Protein AF-A0A844T7N3-F1 (afdb_monomer_lite)

Secondary structure (DSSP, 8-state):
-PPP---S-----------HHHHHHHHHHHHHTTS-HHHHHHHHHHHHHHHTTSS---

Organism: NCBI:txid280333

Sequence (58 aa):
MGRPPSKNPKSLPVSVRLPPAVKEAAEKAAAADTRSLSSFIEKLLTDHLKKHKYLKPN

Structure (mmCIF, N/CA/C/O backbone):
data_AF-A0A844T7N3-F1
#
_entry.id   AF-A0A844T7N3-F1
#
loop_
_atom_site.group_PDB
_atom_site.id
_atom_site.type_symbol
_atom_site.label_atom_id
_atom_site.label_alt_id
_atom_site.label_comp_id
_atom_site.label_asym_id
_atom_site.label_entity_id
_atom_site.label_seq_id
_atom_site.pdbx_PDB_ins_code
_atom_site.Cartn_x
_atom_site.Cartn_y
_atom_site.Cartn_z
_atom_site.occupancy
_atom_site.B_iso_or_equiv
_atom_site.auth_seq_id
_atom_site.auth_comp_id
_atom_site.auth_asym_id
_atom_site.auth_atom_id
_atom_site.pdbx_PDB_model_num
ATOM 1 N N . MET A 1 1 ? 34.079 13.085 -1.543 1.00 57.50 1 MET A N 1
ATOM 2 C CA . MET A 1 1 ? 33.182 13.747 -0.567 1.00 57.50 1 MET A CA 1
ATOM 3 C C . MET A 1 1 ? 31.943 12.882 -0.378 1.00 57.50 1 MET A C 1
ATOM 5 O O . MET A 1 1 ? 31.213 12.681 -1.340 1.00 57.50 1 MET A O 1
ATOM 9 N N . GLY A 1 2 ? 31.745 12.308 0.812 1.00 64.25 2 GLY A N 1
ATOM 10 C CA . GLY A 1 2 ? 30.547 11.525 1.135 1.00 64.25 2 GLY A CA 1
ATOM 11 C C . GLY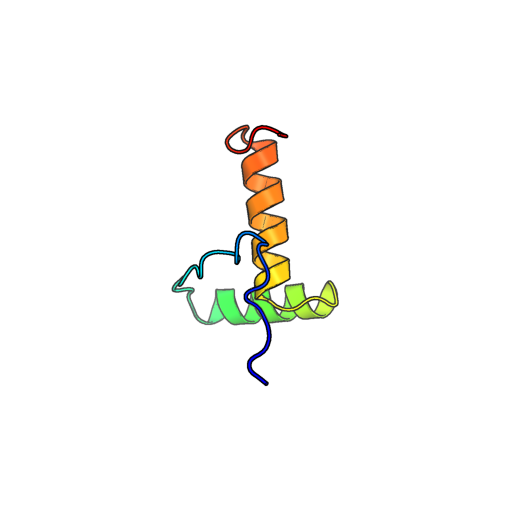 A 1 2 ? 29.344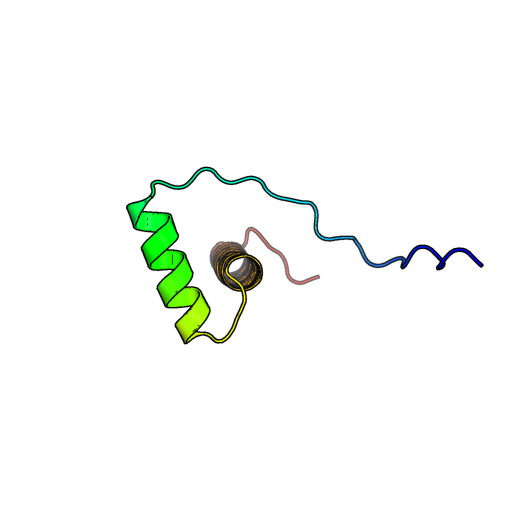 12.446 1.332 1.00 64.25 2 GLY A C 1
ATOM 12 O O . GLY A 1 2 ? 29.450 13.463 2.012 1.00 64.25 2 GLY A O 1
ATOM 13 N N . ARG A 1 3 ? 28.214 12.121 0.700 1.00 64.19 3 ARG A N 1
ATOM 14 C CA . ARG A 1 3 ? 26.963 12.882 0.816 1.00 64.19 3 ARG A CA 1
ATOM 15 C C . ARG A 1 3 ? 26.515 12.879 2.295 1.00 64.19 3 ARG A C 1
ATOM 17 O O . ARG A 1 3 ? 26.472 11.796 2.881 1.00 64.19 3 ARG A O 1
ATOM 24 N N . PRO A 1 4 ? 26.202 14.034 2.913 1.00 68.81 4 PRO A N 1
ATOM 25 C CA . PRO A 1 4 ? 25.793 14.080 4.316 1.00 68.81 4 PRO A CA 1
ATOM 26 C C . PRO A 1 4 ? 24.493 13.284 4.533 1.00 68.81 4 PRO A C 1
ATOM 28 O O . PRO A 1 4 ? 23.649 13.234 3.631 1.00 68.81 4 PRO A O 1
ATOM 31 N N . PRO A 1 5 ? 24.305 12.647 5.704 1.00 63.72 5 PRO A N 1
ATOM 32 C CA . PRO A 1 5 ? 23.088 11.906 5.999 1.00 63.72 5 PRO A CA 1
ATOM 33 C C . PRO A 1 5 ? 21.916 12.886 6.119 1.00 63.72 5 PRO A C 1
ATOM 35 O O . PRO A 1 5 ? 21.838 13.678 7.055 1.00 63.72 5 PRO A O 1
ATOM 38 N N . SER A 1 6 ? 20.989 12.834 5.166 1.00 59.88 6 SER A N 1
ATOM 39 C CA . SER A 1 6 ? 19.740 13.587 5.223 1.00 59.88 6 SER A CA 1
ATOM 40 C C . SER A 1 6 ? 18.907 13.121 6.420 1.00 59.88 6 SER A C 1
ATOM 42 O O . SER A 1 6 ? 18.423 11.988 6.473 1.00 59.88 6 SER A O 1
ATOM 44 N N . LYS A 1 7 ? 18.769 14.022 7.396 1.00 56.56 7 LYS A N 1
ATOM 45 C CA . LYS A 1 7 ? 17.968 13.904 8.619 1.00 56.56 7 LYS A CA 1
ATOM 46 C C . LYS A 1 7 ? 16.479 14.135 8.320 1.00 56.56 7 LYS A C 1
ATOM 48 O O . LYS A 1 7 ? 15.849 14.981 8.936 1.00 56.56 7 LYS A O 1
ATOM 53 N N . ASN A 1 8 ? 15.926 13.384 7.372 1.00 58.81 8 ASN A N 1
ATOM 54 C CA . ASN A 1 8 ? 14.483 13.148 7.306 1.00 58.81 8 ASN A CA 1
ATOM 55 C C . ASN A 1 8 ? 14.247 11.754 7.892 1.00 58.81 8 ASN A C 1
ATOM 57 O O . ASN A 1 8 ? 15.101 10.888 7.669 1.00 58.81 8 ASN A O 1
ATOM 61 N N . PRO A 1 9 ? 13.159 11.500 8.642 1.00 54.41 9 PRO A N 1
ATOM 62 C CA . PRO A 1 9 ? 12.836 10.147 9.073 1.00 54.41 9 PRO A CA 1
ATOM 63 C C . PRO A 1 9 ? 12.695 9.305 7.806 1.00 54.41 9 PRO A C 1
ATOM 65 O O . PRO A 1 9 ? 11.736 9.443 7.050 1.00 54.41 9 PRO A O 1
ATOM 68 N N . LYS A 1 10 ? 13.732 8.521 7.502 1.00 60.25 10 LYS A N 1
ATOM 69 C CA . LYS A 1 10 ? 13.742 7.618 6.358 1.00 60.25 10 LYS A CA 1
ATOM 70 C C . LYS A 1 10 ? 12.567 6.688 6.588 1.00 60.25 10 LYS A C 1
ATOM 72 O O . LYS A 1 10 ? 12.559 5.990 7.601 1.00 60.25 10 LYS A O 1
ATOM 77 N N . SER A 1 11 ? 11.573 6.765 5.701 1.00 64.38 11 SER A N 1
ATOM 78 C CA . SER A 1 11 ? 10.400 5.895 5.742 1.00 64.38 11 SER A CA 1
ATOM 79 C C . SER A 1 11 ? 10.894 4.468 5.987 1.00 64.38 11 SER A C 1
ATOM 81 O O . SER A 1 11 ? 11.796 3.997 5.284 1.00 64.38 11 SER A O 1
ATOM 83 N N . LEU A 1 12 ? 10.434 3.849 7.076 1.00 72.00 12 LEU A N 1
ATOM 84 C CA . LEU A 1 12 ? 10.909 2.524 7.457 1.00 72.00 12 LEU A CA 1
ATOM 85 C C . LEU A 1 12 ? 10.387 1.529 6.413 1.00 72.00 12 LEU A C 1
ATOM 87 O O . LEU A 1 12 ? 9.199 1.574 6.085 1.00 72.00 12 LEU A O 1
ATOM 91 N 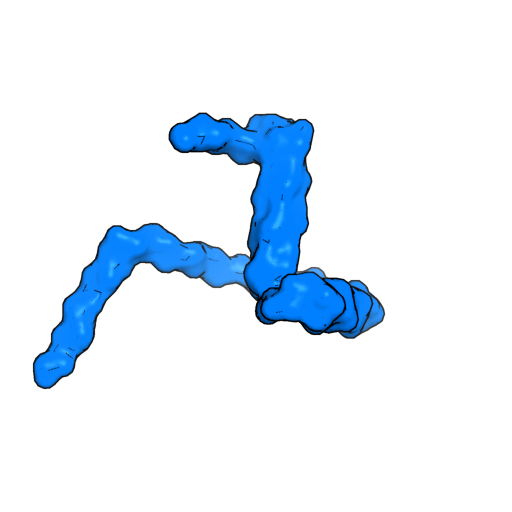N . PRO A 1 13 ? 11.239 0.650 5.857 1.00 70.00 13 PRO A N 1
ATOM 92 C CA . PRO A 1 13 ? 10.793 -0.288 4.840 1.00 70.00 13 PRO A CA 1
ATOM 93 C C . PRO A 1 13 ? 9.768 -1.252 5.443 1.00 70.00 13 PRO A C 1
ATOM 95 O O . PRO A 1 13 ? 10.040 -1.914 6.443 1.00 70.00 13 PRO A O 1
ATOM 98 N N . VAL A 1 14 ? 8.600 -1.357 4.810 1.00 74.06 14 VAL A N 1
ATOM 99 C CA . VAL A 1 14 ? 7.573 -2.343 5.161 1.00 74.06 14 VAL A CA 1
ATOM 100 C C . VAL A 1 14 ? 7.557 -3.421 4.083 1.00 74.06 14 VAL A C 1
ATOM 102 O O . VAL A 1 14 ? 7.256 -3.146 2.922 1.00 74.06 14 VAL A O 1
ATOM 105 N N . SER A 1 15 ? 7.885 -4.659 4.454 1.00 77.31 15 SER A N 1
ATOM 106 C CA . SER A 1 15 ? 7.772 -5.823 3.574 1.00 77.31 15 SER A CA 1
ATOM 107 C C . SER A 1 15 ? 6.401 -6.477 3.751 1.00 77.31 15 SER A C 1
ATOM 109 O O . SER A 1 15 ? 6.105 -7.087 4.774 1.00 77.31 15 SER A O 1
ATOM 111 N N . VAL A 1 16 ? 5.543 -6.357 2.737 1.00 76.69 16 VAL A N 1
ATOM 112 C CA . VAL A 1 16 ? 4.205 -6.965 2.735 1.00 76.69 16 VAL A CA 1
ATOM 113 C C . VAL A 1 16 ? 4.174 -8.095 1.714 1.00 76.69 16 VAL A C 1
ATOM 115 O O . VAL A 1 16 ? 4.567 -7.910 0.562 1.00 76.69 16 VAL A O 1
ATOM 118 N N . ARG A 1 17 ? 3.695 -9.275 2.120 1.00 82.88 17 ARG A N 1
ATOM 119 C CA . ARG A 1 17 ? 3.391 -10.364 1.186 1.00 82.88 17 ARG A CA 1
ATOM 120 C C . ARG A 1 17 ? 1.945 -10.228 0.737 1.00 82.88 17 ARG A C 1
ATOM 122 O O . ARG A 1 17 ? 1.036 -10.332 1.552 1.00 82.88 17 ARG A O 1
ATOM 129 N N . LEU A 1 18 ? 1.753 -9.998 -0.555 1.00 80.06 18 LEU A N 1
ATOM 130 C CA . LEU A 1 18 ? 0.436 -9.930 -1.176 1.00 80.06 18 LEU A CA 1
ATOM 131 C C . LEU A 1 18 ? 0.265 -11.116 -2.133 1.00 80.06 18 LEU A C 1
ATOM 133 O O . LEU A 1 18 ? 1.241 -11.508 -2.781 1.00 80.06 18 LEU A O 1
ATOM 137 N N . PRO A 1 19 ? -0.950 -11.677 -2.253 1.00 89.81 19 PRO A N 1
ATOM 138 C CA . PRO A 1 19 ? -1.270 -12.609 -3.326 1.00 89.81 19 PRO A CA 1
ATOM 139 C C . PRO A 1 19 ? -0.993 -11.967 -4.696 1.00 89.81 19 PRO A C 1
ATOM 141 O O . PRO A 1 19 ? -1.180 -10.754 -4.839 1.00 89.81 19 PRO A O 1
ATOM 144 N N . PRO A 1 20 ? -0.610 -12.751 -5.718 1.00 86.62 20 PRO A N 1
ATOM 145 C CA . PRO A 1 20 ? -0.256 -12.221 -7.037 1.00 86.62 20 PRO A CA 1
ATOM 146 C C . PRO A 1 20 ? -1.388 -11.388 -7.653 1.00 86.62 20 PRO A C 1
ATOM 148 O O . PRO A 1 20 ? -1.147 -10.262 -8.076 1.00 86.62 20 PRO A O 1
ATOM 151 N N . ALA A 1 21 ? -2.634 -11.864 -7.556 1.00 88.06 21 ALA A N 1
ATOM 152 C CA . ALA A 1 21 ? -3.810 -11.143 -8.048 1.00 88.06 21 ALA A CA 1
ATOM 153 C C . ALA A 1 21 ? -3.990 -9.756 -7.399 1.00 88.06 21 ALA A C 1
ATOM 155 O O . ALA A 1 21 ? -4.383 -8.795 -8.058 1.00 88.06 21 ALA A O 1
ATOM 156 N N . VAL A 1 22 ? -3.676 -9.632 -6.104 1.00 87.88 22 VAL A N 1
ATOM 157 C CA . VAL A 1 22 ? -3.778 -8.356 -5.378 1.00 87.88 22 VAL A CA 1
ATOM 158 C C . VAL A 1 22 ? -2.638 -7.426 -5.775 1.00 87.88 22 VAL A C 1
ATOM 160 O O . VAL A 1 22 ? -2.861 -6.230 -5.941 1.00 87.88 22 VAL A O 1
ATOM 163 N N . LYS A 1 23 ? -1.427 -7.964 -5.961 1.00 86.06 23 LYS A N 1
ATOM 164 C CA . LYS A 1 23 ? -0.273 -7.180 -6.409 1.00 86.06 23 LYS A CA 1
ATOM 165 C C . LYS A 1 23 ? -0.513 -6.592 -7.802 1.00 86.06 23 LYS A C 1
ATOM 167 O O . LYS A 1 23 ? -0.341 -5.392 -7.973 1.00 86.06 23 LYS A O 1
ATOM 172 N N . GLU A 1 24 ? -0.985 -7.395 -8.754 1.00 89.12 24 GLU A N 1
ATOM 173 C CA . GLU A 1 24 ? -1.297 -6.922 -10.109 1.00 89.12 24 GLU A CA 1
ATOM 174 C C . GLU A 1 24 ? -2.390 -5.847 -10.110 1.00 89.12 24 GLU A C 1
ATOM 176 O O . GLU A 1 24 ? -2.278 -4.837 -10.807 1.00 89.12 24 GLU A O 1
ATOM 181 N N . ALA A 1 25 ? -3.444 -6.029 -9.308 1.00 89.19 25 ALA A N 1
ATOM 182 C CA . ALA A 1 25 ? -4.491 -5.023 -9.155 1.00 89.19 25 ALA A CA 1
ATOM 183 C C . ALA A 1 25 ? -3.950 -3.725 -8.528 1.00 89.19 25 ALA A C 1
ATOM 185 O O . ALA A 1 25 ? -4.278 -2.633 -8.995 1.00 89.19 25 ALA A O 1
ATOM 186 N N . ALA A 1 26 ? -3.088 -3.834 -7.513 1.00 85.88 26 ALA A N 1
ATOM 187 C CA . ALA A 1 26 ? -2.451 -2.691 -6.868 1.00 85.88 26 ALA A CA 1
ATOM 188 C C . ALA A 1 26 ? -1.492 -1.951 -7.812 1.00 85.88 26 ALA A C 1
ATOM 190 O O . ALA A 1 26 ? -1.474 -0.725 -7.807 1.00 85.88 26 ALA A O 1
ATOM 191 N N . GLU A 1 27 ? -0.736 -2.665 -8.652 1.00 87.94 27 GLU A N 1
ATOM 192 C CA . GLU A 1 27 ? 0.130 -2.067 -9.676 1.00 87.94 27 GLU A CA 1
ATOM 193 C C . GLU A 1 27 ? -0.683 -1.313 -10.731 1.00 87.94 27 GLU A C 1
ATOM 195 O O . GLU A 1 27 ? -0.337 -0.181 -11.067 1.00 87.94 27 GLU A O 1
ATOM 200 N N . LYS A 1 28 ? -1.807 -1.878 -11.191 1.00 90.06 28 LYS A N 1
ATOM 201 C CA . LYS A 1 28 ? -2.729 -1.189 -12.111 1.00 90.06 28 LYS A CA 1
ATOM 202 C C . LYS A 1 28 ? -3.324 0.073 -11.487 1.00 90.06 28 LYS A C 1
ATOM 204 O O . LYS A 1 28 ? -3.349 1.119 -12.131 1.00 90.06 28 LYS A O 1
ATOM 209 N N . ALA A 1 29 ? -3.776 -0.008 -10.236 1.00 89.19 29 ALA A N 1
ATOM 210 C CA . ALA A 1 29 ? -4.325 1.139 -9.518 1.00 89.19 29 ALA A CA 1
ATOM 211 C C . ALA A 1 29 ? -3.266 2.228 -9.269 1.00 89.19 29 ALA A C 1
ATOM 213 O O . ALA A 1 29 ? -3.540 3.411 -9.457 1.00 89.19 29 ALA A O 1
ATOM 214 N N . ALA A 1 30 ? -2.040 1.835 -8.915 1.00 89.12 30 ALA A N 1
ATOM 215 C CA . ALA A 1 30 ? -0.924 2.756 -8.730 1.00 89.12 30 ALA A CA 1
ATOM 216 C C . ALA A 1 30 ? -0.540 3.462 -10.042 1.00 89.12 30 ALA A C 1
ATOM 218 O O . ALA A 1 30 ? -0.375 4.683 -10.058 1.00 89.12 30 ALA A O 1
ATOM 219 N N . ALA A 1 31 ? -0.481 2.715 -11.153 1.00 88.62 31 ALA A N 1
ATOM 220 C CA . ALA A 1 31 ? -0.240 3.272 -12.481 1.00 88.62 31 ALA A CA 1
ATOM 221 C C . ALA A 1 31 ? -1.323 4.287 -12.883 1.00 88.62 31 ALA A C 1
ATOM 223 O O . ALA A 1 31 ? -0.998 5.342 -13.424 1.00 88.62 31 ALA A O 1
ATOM 224 N N . ALA A 1 32 ? -2.591 4.012 -12.557 1.00 89.00 32 ALA A N 1
ATOM 225 C CA . ALA A 1 32 ? -3.695 4.941 -12.788 1.00 89.00 32 ALA A CA 1
ATOM 226 C C . ALA A 1 32 ? -3.606 6.219 -11.928 1.00 89.00 32 ALA A C 1
ATOM 228 O O . ALA A 1 32 ? -3.935 7.297 -12.414 1.00 89.00 32 ALA A O 1
ATOM 229 N N . ASP A 1 33 ? -3.118 6.134 -10.682 1.00 81.56 33 ASP A N 1
ATOM 230 C CA . ASP A 1 33 ? -2.888 7.298 -9.798 1.00 81.56 33 ASP A CA 1
ATOM 231 C C . ASP A 1 33 ? -1.590 8.057 -10.157 1.00 81.56 33 ASP A C 1
ATOM 233 O O . ASP A 1 33 ? -1.258 9.047 -9.506 1.00 81.56 33 ASP A O 1
ATOM 237 N N . THR A 1 34 ? -0.850 7.630 -11.196 1.00 83.44 34 THR A N 1
ATOM 238 C CA . THR A 1 34 ? 0.463 8.164 -11.633 1.00 83.44 34 THR A CA 1
ATOM 239 C C . THR A 1 34 ? 1.557 8.102 -10.559 1.00 83.44 34 THR A C 1
ATOM 241 O O . THR A 1 34 ? 2.504 8.889 -10.557 1.00 83.44 34 THR A O 1
ATOM 244 N N . ARG A 1 35 ? 1.444 7.153 -9.622 1.00 78.81 35 ARG A N 1
ATOM 245 C CA . ARG A 1 35 ? 2.379 6.978 -8.502 1.00 78.81 35 ARG A CA 1
ATOM 246 C C . ARG A 1 35 ? 2.975 5.580 -8.497 1.00 78.81 35 ARG A C 1
ATOM 248 O O . ARG A 1 35 ? 2.376 4.618 -8.963 1.00 78.81 35 ARG A O 1
ATOM 255 N N . SER A 1 36 ? 4.152 5.444 -7.892 1.00 83.94 36 SER A N 1
ATOM 256 C CA . SER A 1 36 ? 4.720 4.130 -7.593 1.00 83.94 36 SER A CA 1
ATOM 257 C C . SER A 1 36 ? 3.811 3.357 -6.635 1.00 83.94 36 SER A C 1
ATOM 259 O O . SER A 1 36 ? 3.222 3.949 -5.726 1.00 83.94 36 SER A O 1
ATOM 261 N N . LEU A 1 37 ? 3.780 2.029 -6.779 1.00 83.75 37 LEU A N 1
ATOM 262 C CA . LEU A 1 37 ? 3.034 1.106 -5.913 1.00 83.75 37 LEU A CA 1
ATOM 263 C C . LEU A 1 37 ? 3.241 1.437 -4.419 1.00 83.75 37 LEU A C 1
ATOM 265 O O . LEU A 1 37 ? 2.281 1.556 -3.663 1.00 83.75 37 LEU A O 1
ATOM 269 N N . SER A 1 38 ? 4.487 1.700 -4.011 1.00 82.81 38 SER A N 1
ATOM 270 C CA . SER A 1 38 ? 4.829 2.064 -2.630 1.00 82.81 38 SER A CA 1
ATOM 271 C C . SER A 1 38 ? 4.134 3.341 -2.142 1.00 82.81 38 SER A C 1
ATOM 273 O O . SER A 1 38 ? 3.558 3.336 -1.059 1.00 82.81 38 SER A O 1
ATOM 275 N N . SER A 1 39 ? 4.131 4.423 -2.932 1.00 82.50 39 SER A N 1
ATOM 276 C CA . SER A 1 39 ? 3.441 5.670 -2.557 1.00 82.50 39 SER A CA 1
ATOM 277 C C . SER A 1 39 ? 1.923 5.529 -2.590 1.00 82.50 39 SER A C 1
ATOM 279 O O . SER A 1 39 ? 1.232 6.189 -1.815 1.00 82.50 39 SER A O 1
ATOM 281 N N . PHE A 1 40 ? 1.393 4.683 -3.475 1.00 86.62 40 PHE A N 1
ATOM 282 C CA . PHE A 1 40 ? -0.034 4.382 -3.515 1.00 86.62 40 PHE A CA 1
ATOM 283 C C . PHE A 1 40 ? -0.479 3.641 -2.246 1.00 86.62 40 PHE A C 1
ATOM 285 O O . PHE A 1 40 ? -1.443 4.054 -1.599 1.00 86.62 40 PHE A O 1
ATOM 292 N N . ILE A 1 41 ? 0.277 2.618 -1.828 1.00 86.38 41 ILE A N 1
ATOM 293 C CA . ILE A 1 41 ? 0.054 1.917 -0.555 1.00 86.38 41 ILE A CA 1
ATOM 294 C C . ILE A 1 41 ? 0.193 2.878 0.625 1.00 86.38 41 ILE A C 1
ATOM 296 O O . ILE A 1 41 ? -0.665 2.874 1.500 1.00 86.38 41 ILE A O 1
ATOM 300 N N . GLU A 1 42 ? 1.233 3.713 0.658 1.00 85.00 42 GLU A N 1
ATOM 301 C CA . GLU A 1 42 ? 1.447 4.666 1.752 1.00 85.00 42 GLU A CA 1
ATOM 302 C C . GLU A 1 42 ? 0.259 5.625 1.901 1.00 85.00 42 GLU A C 1
ATOM 304 O O . GLU A 1 42 ? -0.230 5.835 3.011 1.00 85.00 42 GLU A O 1
ATOM 309 N N . LYS A 1 43 ? -0.266 6.149 0.785 1.00 87.00 43 LYS A N 1
ATOM 310 C CA . LYS A 1 43 ? -1.457 7.009 0.768 1.00 87.00 43 L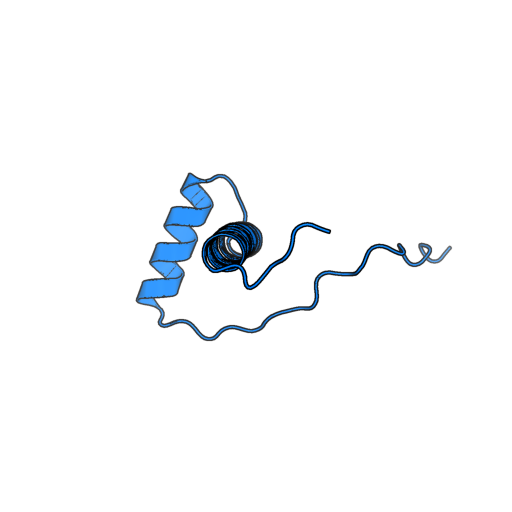YS A CA 1
ATOM 311 C C . LYS A 1 43 ? -2.694 6.269 1.275 1.00 87.00 43 LYS A C 1
ATOM 313 O O . LYS A 1 43 ? -3.362 6.789 2.163 1.00 87.00 43 LYS A O 1
ATOM 318 N N . LEU A 1 44 ? -2.982 5.075 0.749 1.00 87.06 44 LEU A N 1
ATOM 319 C CA . LEU A 1 44 ? -4.130 4.264 1.175 1.00 87.06 44 LEU A CA 1
ATOM 320 C C . LEU A 1 44 ? -4.055 3.899 2.658 1.00 87.06 44 LEU A C 1
ATOM 322 O O . LEU A 1 44 ? -5.042 4.020 3.379 1.00 87.06 44 LEU A O 1
ATOM 326 N N . LEU A 1 45 ? -2.877 3.486 3.123 1.00 86.44 45 LEU A N 1
ATOM 327 C CA . LEU A 1 45 ? -2.650 3.136 4.516 1.00 86.44 45 LEU A CA 1
ATOM 328 C C . LEU A 1 45 ? -2.807 4.366 5.412 1.00 86.44 45 LEU A C 1
ATOM 330 O O . LEU A 1 45 ? -3.498 4.301 6.422 1.00 86.44 45 LEU A O 1
ATOM 334 N N . THR A 1 46 ? -2.222 5.501 5.030 1.00 87.06 46 THR A N 1
ATOM 335 C CA . THR A 1 46 ? -2.337 6.756 5.784 1.00 87.06 46 THR A CA 1
ATOM 336 C C . THR A 1 46 ? -3.786 7.229 5.860 1.00 87.06 46 THR A C 1
ATOM 338 O O . THR A 1 46 ? -4.239 7.625 6.932 1.00 87.06 46 THR A O 1
ATOM 341 N N . ASP A 1 47 ? -4.521 7.177 4.749 1.00 88.56 47 ASP A N 1
ATOM 342 C CA . ASP A 1 47 ? -5.940 7.536 4.693 1.00 88.56 47 ASP A CA 1
ATOM 343 C C . ASP A 1 47 ? -6.778 6.631 5.605 1.00 88.56 47 ASP A C 1
ATOM 345 O O . ASP A 1 47 ? -7.510 7.120 6.467 1.00 88.56 47 ASP A O 1
ATOM 349 N N . HIS A 1 48 ? -6.570 5.315 5.516 1.00 88.62 48 HIS A N 1
ATOM 350 C CA . HIS A 1 48 ? -7.234 4.339 6.372 1.00 88.62 48 HIS A CA 1
ATOM 351 C C . HIS A 1 48 ? -6.914 4.570 7.858 1.00 88.62 48 HIS A C 1
ATOM 353 O O . HIS A 1 48 ? -7.814 4.625 8.695 1.00 88.62 48 HIS A O 1
ATOM 359 N N . LEU A 1 49 ? -5.643 4.772 8.217 1.00 89.12 49 LEU A N 1
ATOM 360 C CA . LEU A 1 49 ? -5.239 5.016 9.604 1.00 89.12 49 LEU A CA 1
ATOM 361 C C . LEU A 1 49 ? -5.801 6.338 10.148 1.00 89.12 49 LEU A C 1
ATOM 363 O O . LEU A 1 49 ? -6.203 6.387 11.312 1.00 89.12 49 LEU A O 1
ATOM 367 N N . LYS A 1 50 ? -5.877 7.392 9.327 1.00 88.25 50 LYS A N 1
ATOM 368 C CA . LYS A 1 50 ? -6.531 8.659 9.693 1.00 88.25 50 LYS A CA 1
ATOM 369 C C . LYS A 1 50 ? -8.030 8.466 9.903 1.00 88.25 50 LYS A C 1
ATOM 371 O O . LYS A 1 50 ? -8.562 8.889 10.929 1.00 88.25 50 LYS A O 1
ATOM 376 N N . LYS A 1 51 ? -8.703 7.778 8.976 1.00 88.81 51 LYS A N 1
ATOM 377 C CA . LYS A 1 51 ? -10.147 7.507 9.033 1.00 88.81 51 LYS A CA 1
ATOM 378 C C . LYS A 1 51 ? -10.533 6.706 10.275 1.00 88.81 51 LYS A C 1
ATOM 380 O O . LYS A 1 51 ? -11.535 7.006 10.918 1.00 88.81 51 LYS A O 1
ATOM 385 N N . HIS A 1 52 ? -9.704 5.739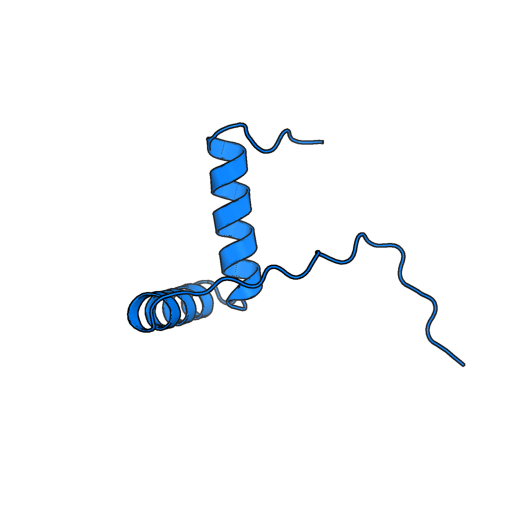 10.651 1.00 87.50 52 HIS A N 1
ATOM 386 C CA . HIS A 1 52 ? -9.902 4.916 11.842 1.00 87.50 52 HIS A CA 1
ATOM 387 C C . HIS A 1 52 ? -9.304 5.521 13.127 1.00 87.50 52 HIS A C 1
ATOM 389 O O . HIS A 1 52 ? -9.315 4.871 14.169 1.00 87.50 52 HIS A O 1
ATOM 395 N N . LYS A 1 53 ? -8.810 6.769 13.086 1.00 83.12 53 LYS A N 1
ATOM 396 C CA . LYS A 1 53 ? -8.201 7.491 14.222 1.00 83.12 53 LYS A CA 1
ATOM 397 C C . LYS A 1 53 ? -6.966 6.808 14.838 1.00 83.12 53 LYS A C 1
ATOM 399 O O . LYS A 1 53 ? -6.571 7.154 15.950 1.00 83.12 53 LYS A O 1
ATOM 404 N N . TYR A 1 54 ? -6.328 5.885 14.118 1.00 84.00 54 TYR A N 1
ATOM 405 C CA . TYR A 1 54 ? -5.045 5.292 14.512 1.00 84.00 54 TYR A CA 1
ATOM 406 C C . TYR A 1 54 ? -3.878 6.261 14.304 1.00 84.00 54 TYR A C 1
ATOM 408 O O . TYR A 1 54 ? -2.896 6.209 15.039 1.00 84.00 54 TYR A O 1
ATOM 416 N N . LEU A 1 55 ? -3.989 7.164 13.324 1.00 75.25 55 LEU A N 1
ATOM 417 C CA . LEU A 1 55 ? -3.009 8.219 13.082 1.00 75.25 55 LEU A CA 1
ATOM 418 C C . LEU A 1 55 ? -3.576 9.556 13.573 1.00 75.25 55 LEU A C 1
ATOM 420 O O . LEU A 1 55 ? -4.491 10.107 12.958 1.00 75.25 55 LEU A O 1
ATOM 424 N N . LYS A 1 56 ? -3.044 10.086 14.679 1.00 69.06 56 LYS A N 1
ATOM 425 C CA . LYS A 1 56 ? -3.333 11.468 15.086 1.00 69.06 56 LYS A CA 1
ATOM 426 C C . LYS A 1 56 ? -2.571 12.421 14.155 1.00 69.06 56 LYS A C 1
ATOM 428 O O . LYS A 1 56 ? -1.389 12.171 13.912 1.00 69.06 56 LYS A O 1
ATOM 433 N N . PRO A 1 57 ? -3.210 13.478 13.618 1.00 57.72 57 PRO A N 1
ATOM 434 C CA . PRO A 1 57 ? -2.467 14.554 12.978 1.00 57.72 57 PRO A CA 1
ATOM 435 C C . PRO A 1 57 ? -1.529 15.142 14.035 1.00 57.72 57 PRO A C 1
ATOM 437 O O . PRO A 1 57 ? -1.981 15.490 15.126 1.00 57.72 57 PRO A O 1
ATOM 440 N N . ASN A 1 58 ? -0.232 15.133 13.741 1.00 50.91 58 ASN A N 1
ATOM 441 C CA . ASN A 1 58 ? 0.765 15.819 14.551 1.00 50.91 58 ASN A CA 1
ATOM 442 C C . ASN A 1 58 ? 0.785 17.303 14.198 1.00 50.91 58 ASN A C 1
ATOM 444 O O . ASN A 1 58 ? 0.645 17.597 12.988 1.00 50.91 58 ASN A O 1
#

pLDDT: mean 78.89, std 11.4, range [50.91, 90.06]

InterPro domains:
  IPR010985 Ribbon-helix-helix [SSF47598] (14-54)
  IPR013321 Arc-type ribbon-helix-helix [G3DSA:1.10.1220.10] (5-55)

Radius of gyration: 14.85 Å; chains: 1; bounding box: 43×28×28 Å

Foldseek 3Di:
DDDDPPPDPPPDDDDDDDDPVVVVVLCVVCVVVVHDSVVSVVVVVVVVCVVVVVDDDD

=== Feature glossary ===
Legend for the data blocks above and below:

— What the protein is —

Sequence gives the chain of amino acids in standard one-letter code (A=alanine, C=cysteine, …, Y=tyrosine), read N→C. It is the only feature that is directly encoded by the gene; all structural features are derived from the folded form of this sequence.

The annotation block draws on four external resources. InterPro: which protein families and domains the sequence belongs to. GO: standardized terms for what the protein does, what process it participates in, and where in the cell it acts. CATH: which structural fold it has in the CATH hierarchy. Organism: the species of origin.

— Where its atoms are —

Atomic coordinates in PDBx/mmCIF format — the same representation the Protein Data Bank distributes. Each line of the _atom_site loop places one backbone atom in Cartesian space (units: ångströms, origin: arbitrary).

Six rendered views show the 3D structure from the faces of a cube — i.e. along ±x, ±y, ±z. Rendering representation is drawn randomly per protein from cartoon (secondary-structure ribbons), sticks (backbone bonds), or molecular surface; coloring is either N→C rainbow (blue at the N-terminus through red at the C-terminus) or one color per chain.

— Local backbone conformation —

DSSP 8-state secondary structure assigns each residue one of H (α-helix), G (3₁₀-helix), I (π-helix), E (extended β-strand), B (isolated β-bridge), T (hydrogen-bonded turn), S (bend), or '-' (coil). The assignment is computed from backbone hydrogen-bond geometry via the Kabsch–Sander algorithm.

P-SEA three-state annotation labels each residue as helix, strand, or coil based purely on the geome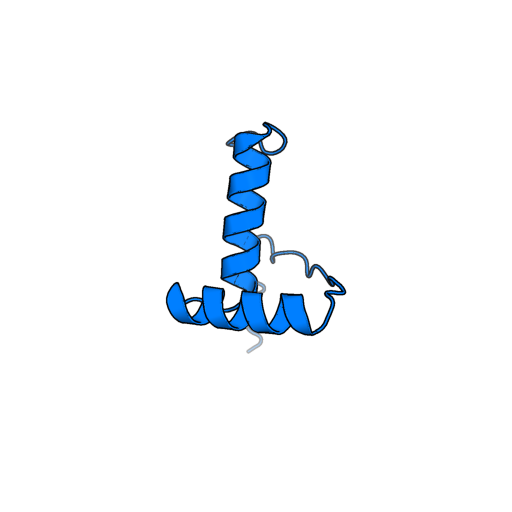try of the Cα trace. It serves as a fallback when the full backbone (and thus DSSP) is unavailable.

φ (phi) and ψ (psi) are the two rotatable backbone dihedrals per residue: φ is the C(i-1)–N–Cα–C torsion, ψ is the N–Cα–C–N(i+1) torsion, both in degrees on (−180°, 180°]. α-helical residues cluster near (−60°, −45°); β-strand residues near (−120°, +130°). A Ramachandran plot is simply a scatter of (φ, ψ) for every residue.

— Global shape and packing —

Radius of gyration (Rg) is the root-mean-square distance of Cα atoms from their centroid — a single number for overall size and compactness. A globular domain of N residues has Rg ≈ 2.2·N^0.38 Å; an extended or disordered chain has a much larger Rg. The Cα contact count is the number of residue pairs whose Cα atoms are within 8 Å and are more than four positions apart in sequence — a standard proxy for tertiary packing density. The bounding box is the smallest axis-aligned box enclosing all Cα atoms.

Accessible surface area quantifies burial. A residue with SASA near zero is packed into the hydrophobic core; one with SASA >100 Å² sits on the surface. Computed here via the Shrake–Rupley numerical algorithm with a 1.4 Å probe.

The contact map is a binary N×N matrix image: pixel (i, j) is dark where Cα_i and Cα_j are within 8 Å and |i−j|>4. Because the |i−j|>4 filter removes local helical contacts, off-diagonal stripes parallel to the main diagonal indicate parallel β-sheets; stripes perpendicular to it indicate antiparallel β-sheets. The Ramachandran plot scatters every residue's (φ, ψ) pair against the sterically allowed regions. The PAE heatmap renders the predicted-aligned-error matrix.

— Structural neighborhood —

A 3Di character summarizes, for each residue, the relative orientation of the Cα frame of its nearest spatial neighbor. Because it encodes fold topology rather than chemistry, 3Di alignments detect remote structural similarity that sequence alignment misses.

Structural nearest neighbors (via Foldseek easy-search vs the PDB). Reported per hit: target PDB id, E-value, and alignment TM-score. A TM-score above ~0.5 is the conventional threshold for 'same fold'.

— Confidence and disorder —

For AlphaFold models, the B-factor field carries pLDDT — the model's own estimate of local accuracy on a 0–100 scale. Regions with pLDDT<50 should be treated as essentially unmodeled; they often correspond to intrinsically disordered segments.

B-factor (Debye–Waller factor) reflects atomic displacement in the crystal lattice. It is an experimental observable (units Å²), not a prediction; low values mean the atom is pinned down, high values mean it moves or is heterogeneous across the crystal.

Predicted Aligned Error (PAE) is an AlphaFold confidence matrix: entry (i, j) is the expected error in the position of residue j, in ångströms, when the prediction is superimposed on the true structure at residue i. Low PAE within a block of residues means that block is internally rigid and well-predicted; high PAE between two blocks means their relative placement is uncertain even if each block individually is confident.